Protein AF-A0AAV8V3A1-F1 (afdb_monomer)

Secondary structure (DSSP, 8-state):
---------------------EEEEEEEE-TTSS-EEEEEEEEETTEEEEEEEEEEEEE-SS-EEEEEEEEEETTTTEEEEEEEESSSPPP--EEEEEEEEEE-TTTEEEEEEEEEESSSPBPPGGGEEEETTEEEEPTT--B-EEEEEEEEEE--

Solvent-accessible surface area (backbone atoms only — not comparable to full-atom values): 8594 Å² total; per-residue (Å²): 136,86,84,83,83,80,84,81,80,79,78,77,77,78,77,72,81,68,73,42,65,68,40,75,45,80,49,74,49,67,44,74,61,80,62,51,75,49,81,35,70,44,74,42,77,90,49,63,75,20,30,28,35,41,36,38,29,43,42,51,91,63,74,44,57,30,35,38,35,33,36,34,24,60,90,77,34,34,35,39,24,38,40,32,40,62,67,100,52,65,41,78,45,33,32,64,44,51,36,42,36,36,45,41,82,92,41,18,33,45,78,46,73,51,39,19,22,20,87,60,50,78,50,63,70,84,52,38,44,72,56,58,21,26,41,33,58,22,93,91,50,65,44,39,57,24,33,42,36,41,33,24,41,54,64,133

InterPro domains:
  IPR018887 Myeloid-derived growth factor [PF10572] (47-135)

Radius of gyration: 20.09 Å; Cα contacts (8 Å, |Δi|>4): 399; chains: 1; bounding box: 67×58×37 Å

Structure (mmCIF, N/CA/C/O backbone):
data_AF-A0AAV8V3A1-F1
#
_entry.id   AF-A0AAV8V3A1-F1
#
loop_
_atom_site.group_PDB
_atom_site.id
_atom_site.type_symbol
_atom_site.label_atom_id
_atom_site.label_alt_id
_atom_site.label_comp_id
_atom_site.label_asym_id
_atom_site.label_entity_id
_atom_site.label_seq_id
_atom_site.pdbx_PDB_ins_code
_atom_site.Cartn_x
_atom_site.Cartn_y
_atom_site.Cartn_z
_atom_site.occupancy
_atom_site.B_iso_or_equiv
_atom_site.auth_seq_id
_atom_site.auth_comp_id
_atom_site.auth_asym_id
_atom_site.auth_atom_id
_atom_site.pdbx_PDB_model_num
ATOM 1 N N . MET A 1 1 ? -49.605 45.924 21.178 1.00 40.69 1 MET A N 1
ATOM 2 C CA . MET A 1 1 ? -49.284 44.742 20.347 1.00 40.69 1 MET A CA 1
ATOM 3 C C . MET A 1 1 ? -47.840 44.359 20.622 1.00 40.69 1 MET A C 1
ATOM 5 O O . MET A 1 1 ? -46.956 45.153 20.340 1.00 40.69 1 MET A O 1
ATOM 9 N N . ILE A 1 2 ? -47.612 43.217 21.274 1.00 39.69 2 ILE A N 1
ATOM 10 C CA . ILE A 1 2 ? -46.278 42.744 21.673 1.00 39.69 2 ILE A CA 1
ATOM 11 C C . ILE A 1 2 ? -45.750 41.872 20.532 1.00 39.69 2 ILE A C 1
ATOM 13 O O . ILE A 1 2 ? -46.286 40.795 20.281 1.00 39.69 2 ILE A O 1
ATOM 17 N N . SER A 1 3 ? -44.745 42.370 19.812 1.00 39.56 3 SER A N 1
ATOM 18 C CA . SER A 1 3 ? -44.081 41.636 18.734 1.00 39.56 3 SER A CA 1
ATOM 19 C C . SER A 1 3 ? -43.124 40.610 19.343 1.00 39.56 3 SER A C 1
ATOM 21 O O . SER A 1 3 ? -42.171 40.975 20.031 1.00 39.56 3 SER A O 1
ATOM 23 N N . ARG A 1 4 ? -43.411 39.319 19.151 1.00 45.12 4 ARG A N 1
ATOM 24 C CA . ARG A 1 4 ? -42.547 38.211 19.573 1.00 45.12 4 ARG A CA 1
ATOM 25 C C . ARG A 1 4 ? -41.479 37.990 18.504 1.00 45.12 4 ARG A C 1
ATOM 27 O O . ARG A 1 4 ? -41.782 37.480 17.431 1.00 45.12 4 ARG A O 1
ATOM 34 N N . VAL A 1 5 ? -40.238 38.356 18.807 1.00 45.56 5 VAL A N 1
ATOM 35 C CA . VAL A 1 5 ? -39.070 37.978 18.003 1.00 45.56 5 VAL A CA 1
ATOM 36 C C . VAL A 1 5 ? -38.691 36.548 18.387 1.00 45.56 5 VAL A C 1
ATOM 38 O O . VAL A 1 5 ? -38.264 36.294 19.511 1.00 45.56 5 VAL A O 1
ATOM 41 N N . VAL A 1 6 ? -38.894 35.605 17.469 1.00 51.06 6 VAL A N 1
ATOM 42 C CA . VAL A 1 6 ? -38.432 34.220 17.613 1.00 51.06 6 VAL A CA 1
ATOM 43 C C . VAL A 1 6 ? -36.990 34.163 17.116 1.00 51.06 6 VAL A C 1
ATOM 45 O O . VAL A 1 6 ? -36.733 34.272 15.920 1.00 51.06 6 VAL A O 1
ATOM 48 N N . PHE A 1 7 ? -36.045 34.016 18.042 1.00 42.12 7 PHE A N 1
ATOM 49 C CA . PHE A 1 7 ? -34.652 33.702 17.732 1.00 42.12 7 PHE A CA 1
ATOM 50 C C . PHE A 1 7 ? -34.561 32.211 17.384 1.00 42.12 7 PHE A C 1
ATOM 52 O O . PHE A 1 7 ? -34.573 31.355 18.268 1.00 42.12 7 PHE A O 1
ATOM 59 N N . VAL A 1 8 ? -34.498 31.885 16.093 1.00 49.56 8 VAL A N 1
ATOM 60 C CA . VAL A 1 8 ? -34.136 30.538 15.636 1.00 49.56 8 VAL A CA 1
ATOM 61 C C . VAL A 1 8 ? -32.614 30.454 15.662 1.00 49.56 8 VAL A C 1
ATOM 63 O O . VAL A 1 8 ? -31.936 30.912 14.745 1.00 49.56 8 VAL A O 1
ATOM 66 N N . ILE A 1 9 ? -32.066 29.911 16.748 1.00 53.78 9 ILE A N 1
ATOM 67 C CA . ILE A 1 9 ? -30.648 29.553 16.826 1.00 53.78 9 ILE A CA 1
ATOM 68 C C . ILE A 1 9 ? -30.471 28.308 15.955 1.00 53.78 9 ILE A C 1
ATOM 70 O O . ILE A 1 9 ? -30.773 27.190 16.368 1.00 53.78 9 ILE A O 1
ATOM 74 N N . CYS A 1 10 ? -30.040 28.518 14.712 1.00 43.69 10 CYS A N 1
ATOM 75 C CA . CYS A 1 10 ? -29.611 27.454 13.818 1.00 43.69 10 CYS A CA 1
ATOM 76 C C . CYS A 1 10 ? -28.286 26.904 14.363 1.00 43.69 10 CYS A C 1
ATOM 78 O O . CYS A 1 10 ? -27.220 27.484 14.158 1.00 43.69 10 CYS A O 1
ATOM 80 N N . LEU A 1 11 ? -28.377 25.830 15.149 1.00 44.03 11 LEU A N 1
ATOM 81 C CA . LEU A 1 11 ? -27.228 25.081 15.637 1.00 44.03 11 LEU A CA 1
ATOM 82 C C . LEU A 1 11 ? -26.611 24.358 14.429 1.00 44.03 11 LEU A C 1
ATOM 84 O O . LEU A 1 11 ? -27.011 23.251 14.077 1.00 44.03 11 LEU A O 1
ATOM 88 N N . ILE A 1 12 ? -25.683 25.018 13.737 1.00 50.22 12 ILE A N 1
ATOM 89 C CA . ILE A 1 12 ? -24.852 24.371 12.723 1.00 50.22 12 ILE A CA 1
ATOM 90 C C . ILE A 1 12 ? -23.884 23.474 13.490 1.00 50.22 12 ILE A C 1
ATOM 92 O O . ILE A 1 12 ? -22.842 23.917 13.977 1.00 50.22 12 ILE A O 1
ATOM 96 N N . SER A 1 13 ? -24.270 22.211 13.648 1.00 48.56 13 SER A N 1
ATOM 97 C CA . SER A 1 13 ? -23.392 21.138 14.094 1.00 48.56 13 SER A CA 1
ATOM 98 C C . SER A 1 13 ? -22.267 21.006 13.071 1.00 48.56 13 SER A C 1
ATOM 100 O O . SER A 1 13 ? -22.405 20.330 12.054 1.00 48.56 13 SER A O 1
ATOM 102 N N . LEU A 1 14 ? -21.156 21.698 13.318 1.00 46.62 14 LEU A N 1
ATOM 103 C CA . LEU A 1 14 ? -19.873 21.424 12.687 1.00 46.62 14 LEU A CA 1
ATOM 104 C C . LEU A 1 14 ? -19.488 19.992 13.069 1.00 46.62 14 LEU A C 1
ATOM 106 O O . LEU A 1 14 ? -18.838 19.771 14.090 1.00 46.62 14 LEU A O 1
ATOM 110 N N . LEU A 1 15 ? -19.916 19.018 12.266 1.00 45.72 15 LEU A N 1
ATOM 111 C CA . LEU A 1 15 ? -19.334 17.684 12.237 1.00 45.72 15 LEU A CA 1
ATOM 112 C C . LEU A 1 15 ? -17.877 17.866 11.804 1.00 45.72 15 LEU A C 1
ATOM 114 O O . LEU A 1 15 ? -17.544 17.835 10.621 1.00 45.72 15 LEU A O 1
ATOM 118 N N . ARG A 1 16 ? -17.000 18.154 12.770 1.00 44.84 16 ARG A N 1
ATOM 119 C CA . ARG A 1 16 ? -15.567 17.975 12.588 1.00 44.84 16 ARG A CA 1
ATOM 120 C C . ARG A 1 16 ? -15.392 16.488 12.335 1.00 44.84 16 ARG A C 1
ATOM 122 O O . ARG A 1 16 ? -15.505 15.704 13.264 1.00 44.84 16 ARG A O 1
ATOM 129 N N . SER A 1 17 ? -15.165 16.122 11.079 1.00 44.28 17 SER A N 1
ATOM 130 C CA . SER A 1 17 ? -14.643 14.812 10.717 1.00 44.28 17 SER A CA 1
ATOM 131 C C . SER A 1 17 ? -13.313 14.639 11.449 1.00 44.28 17 SER A C 1
ATOM 133 O O . SER A 1 17 ? -12.278 15.134 11.000 1.00 44.28 17 SER A O 1
ATOM 135 N N . THR A 1 18 ? -13.350 14.008 12.616 1.00 53.66 18 THR A N 1
ATOM 136 C CA . THR A 1 18 ? -12.204 13.599 13.425 1.00 53.66 18 THR A CA 1
ATOM 137 C C . THR A 1 18 ? -11.525 12.428 12.722 1.00 53.66 18 THR A C 1
ATOM 139 O O . THR A 1 18 ? -11.548 11.295 13.185 1.00 53.66 18 THR A O 1
ATOM 142 N N . PHE A 1 19 ? -10.885 12.687 11.577 1.00 57.06 19 PHE A N 1
ATOM 143 C CA . PHE A 1 19 ? -9.793 11.805 11.175 1.00 57.06 19 PHE A CA 1
ATOM 144 C C . PHE A 1 19 ? -8.790 11.848 12.329 1.00 57.06 19 PHE A C 1
ATOM 146 O O . PHE A 1 19 ? -8.310 12.925 12.691 1.00 57.06 19 PHE A O 1
ATOM 153 N N . GLY A 1 20 ? -8.584 10.707 12.983 1.00 68.94 20 GLY A N 1
ATOM 154 C CA . GLY A 1 20 ? -7.714 10.619 14.144 1.00 68.94 20 GLY A CA 1
ATOM 155 C C . GLY A 1 20 ? -6.243 10.773 13.760 1.00 68.94 20 GLY A C 1
ATOM 156 O O . GLY A 1 20 ? -5.875 11.397 12.759 1.00 68.94 20 GLY A O 1
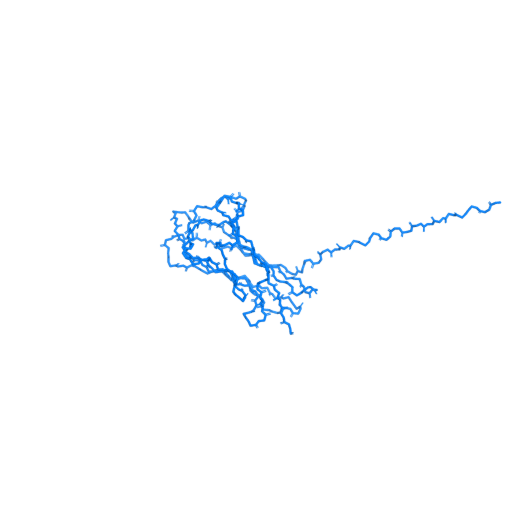ATOM 157 N N . LYS A 1 21 ? -5.359 10.250 14.610 1.00 89.56 21 LYS A N 1
ATOM 158 C CA . LYS A 1 21 ? -3.912 10.422 14.451 1.00 89.56 21 LYS A CA 1
ATOM 159 C C . LYS A 1 21 ? -3.467 9.913 13.076 1.00 89.56 21 LYS A C 1
ATOM 161 O O . LYS A 1 21 ? -3.959 8.908 12.567 1.00 89.56 21 LYS A O 1
ATOM 166 N N . THR A 1 22 ? -2.528 10.633 12.479 1.00 94.94 22 THR A N 1
ATOM 167 C CA . THR A 1 22 ? -1.960 10.319 11.168 1.00 94.94 22 THR A CA 1
ATOM 168 C C . THR A 1 22 ? -0.443 10.331 11.267 1.00 94.94 22 THR A C 1
ATOM 170 O O . THR A 1 22 ? 0.123 11.175 11.964 1.00 94.94 22 THR A O 1
ATOM 173 N N . ASN A 1 23 ? 0.210 9.416 10.557 1.00 96.94 23 ASN A N 1
ATOM 174 C CA . ASN A 1 23 ? 1.651 9.420 10.345 1.00 96.94 23 ASN A CA 1
ATOM 175 C C . ASN A 1 23 ? 1.955 9.329 8.844 1.00 96.94 23 ASN A C 1
ATOM 177 O O . ASN A 1 23 ? 1.191 8.745 8.073 1.00 96.94 23 ASN A O 1
ATOM 181 N N . THR A 1 24 ? 3.054 9.936 8.406 1.00 97.75 24 THR A N 1
ATOM 182 C CA . THR A 1 24 ? 3.504 9.897 7.013 1.00 97.75 24 THR A CA 1
ATOM 183 C C . THR A 1 24 ? 5.015 9.761 6.975 1.00 97.75 24 THR A C 1
ATOM 185 O O . THR A 1 24 ? 5.732 10.554 7.582 1.00 97.75 24 THR A O 1
ATOM 188 N N . VAL A 1 25 ? 5.498 8.764 6.242 1.00 97.88 25 VAL A N 1
ATOM 189 C CA . VAL A 1 25 ? 6.921 8.453 6.100 1.00 97.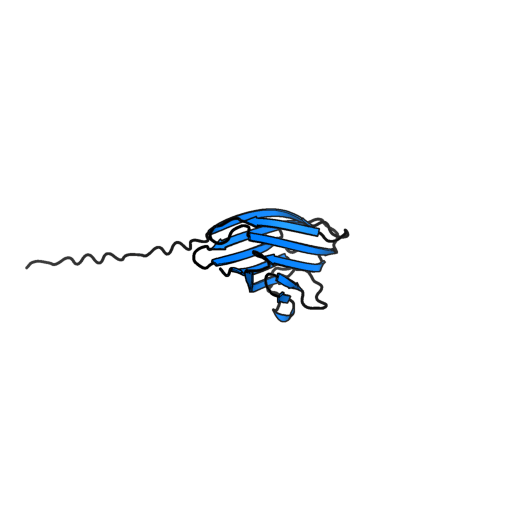88 25 VAL A CA 1
ATOM 190 C C . VAL A 1 25 ? 7.284 8.483 4.624 1.00 97.88 25 VAL A C 1
ATOM 192 O O . VAL A 1 25 ? 6.591 7.906 3.788 1.00 97.88 25 VAL A O 1
ATOM 195 N N . ARG A 1 26 ? 8.387 9.161 4.306 1.00 97.56 26 ARG A N 1
ATOM 196 C CA . ARG A 1 26 ? 8.992 9.133 2.975 1.00 97.56 26 ARG A CA 1
ATOM 197 C C . ARG A 1 26 ? 9.941 7.944 2.869 1.00 97.56 26 ARG A C 1
ATOM 199 O O . ARG A 1 26 ? 10.739 7.723 3.777 1.00 97.56 26 ARG A O 1
ATOM 206 N N . PHE A 1 27 ? 9.918 7.257 1.736 1.00 96.69 27 PHE A N 1
ATOM 207 C CA . PHE A 1 27 ? 10.888 6.225 1.383 1.00 96.69 27 PHE A CA 1
ATOM 208 C C . PHE A 1 27 ? 11.263 6.317 -0.103 1.00 96.69 27 PHE A C 1
ATOM 210 O O . PHE A 1 27 ? 10.743 7.156 -0.845 1.00 96.69 27 PHE A O 1
ATOM 217 N N . VAL A 1 28 ? 12.228 5.506 -0.529 1.00 95.56 28 VAL A N 1
ATOM 218 C CA . VAL A 1 28 ? 12.680 5.441 -1.922 1.00 95.56 28 VAL A CA 1
ATOM 219 C C . VAL A 1 28 ? 12.570 4.014 -2.430 1.00 95.56 28 VAL A C 1
ATOM 221 O O . VAL A 1 28 ? 12.856 3.073 -1.694 1.00 95.56 28 VAL A O 1
ATOM 224 N N . ILE A 1 29 ? 12.169 3.870 -3.687 1.00 95.56 29 ILE A N 1
ATOM 225 C CA . ILE A 1 29 ? 12.141 2.589 -4.387 1.00 95.56 29 ILE A CA 1
ATOM 226 C C . ILE A 1 29 ? 13.263 2.600 -5.418 1.00 95.56 29 ILE A C 1
ATOM 228 O O . ILE A 1 29 ? 13.297 3.470 -6.289 1.00 95.56 29 ILE A O 1
ATOM 232 N N . VAL A 1 30 ? 14.184 1.645 -5.305 1.00 94.56 30 VAL A N 1
ATOM 233 C CA . VAL A 1 30 ? 15.297 1.451 -6.241 1.00 94.56 30 VAL A CA 1
ATOM 234 C C . VAL A 1 30 ? 14.993 0.207 -7.084 1.00 94.56 30 VAL A C 1
ATOM 236 O O . VAL A 1 30 ? 14.921 -0.881 -6.514 1.00 94.56 30 VAL A O 1
ATOM 239 N N . PRO A 1 31 ? 14.782 0.332 -8.408 1.00 93.56 31 PRO A N 1
ATOM 240 C CA . PRO A 1 31 ? 14.477 -0.820 -9.252 1.00 93.56 31 PRO A CA 1
ATOM 241 C C . PRO A 1 31 ? 15.685 -1.729 -9.489 1.00 93.56 31 PRO A C 1
ATOM 243 O O . PRO A 1 31 ? 16.829 -1.274 -9.479 1.00 93.56 31 PRO A O 1
ATOM 246 N N . GLY A 1 32 ? 15.419 -3.008 -9.774 1.00 83.69 32 GLY A N 1
ATOM 247 C CA . GLY A 1 32 ? 16.449 -3.977 -10.173 1.00 83.69 32 GLY A CA 1
ATOM 248 C C . GLY A 1 32 ? 17.275 -4.582 -9.028 1.00 83.69 32 GLY A C 1
ATOM 249 O O . GLY A 1 32 ? 18.296 -5.211 -9.302 1.00 83.69 32 GLY A O 1
ATOM 250 N N . GLY A 1 33 ? 16.856 -4.393 -7.772 1.00 72.69 33 GLY A N 1
ATOM 251 C CA . GLY A 1 33 ? 17.396 -5.083 -6.593 1.00 72.69 33 GLY A CA 1
ATOM 252 C C . GLY A 1 33 ? 16.533 -6.268 -6.141 1.00 72.69 33 GLY A C 1
ATOM 253 O O . GLY A 1 33 ? 15.547 -6.612 -6.785 1.00 72.69 33 GLY A O 1
ATOM 254 N N . GLU A 1 34 ? 16.895 -6.880 -5.011 1.00 78.31 34 GLU A N 1
ATOM 255 C CA . GLU A 1 34 ? 15.971 -7.724 -4.240 1.00 78.31 34 GLU A CA 1
ATOM 256 C C . GLU A 1 34 ? 14.816 -6.833 -3.740 1.00 78.31 34 GLU A C 1
ATOM 258 O O . GLU A 1 34 ? 15.052 -5.670 -3.405 1.00 78.31 34 GLU A O 1
ATOM 263 N N . GLY A 1 35 ? 13.574 -7.332 -3.751 1.00 88.00 35 GLY A N 1
ATOM 264 C CA . GLY A 1 35 ? 12.391 -6.558 -3.355 1.00 88.00 35 GLY A CA 1
ATOM 265 C C . GLY A 1 35 ? 12.557 -5.803 -2.025 1.00 88.00 35 GLY A C 1
ATOM 266 O O . GLY A 1 35 ? 13.338 -6.193 -1.158 1.00 88.00 35 GLY A O 1
ATOM 267 N N . GLY A 1 36 ? 11.833 -4.698 -1.863 1.00 95.69 36 GLY A N 1
ATOM 268 C CA . GLY A 1 36 ? 11.946 -3.806 -0.711 1.00 95.69 36 GLY A CA 1
ATOM 269 C C . GLY A 1 36 ? 10.748 -3.858 0.232 1.00 95.69 36 GLY A C 1
ATOM 270 O O . GLY A 1 36 ? 9.690 -4.397 -0.091 1.00 95.69 36 GLY A O 1
ATOM 271 N N . GLU A 1 37 ? 10.925 -3.250 1.406 1.00 97.31 37 GLU A N 1
ATOM 272 C CA . GLU A 1 37 ? 9.890 -3.090 2.425 1.00 97.31 37 GLU A CA 1
ATOM 273 C C . GLU A 1 37 ? 9.931 -1.674 3.022 1.00 97.31 37 GLU A C 1
ATOM 275 O O . GLU A 1 37 ? 11.003 -1.123 3.282 1.00 97.31 37 GLU A O 1
ATOM 280 N N . ALA A 1 38 ? 8.756 -1.091 3.264 1.00 97.69 38 ALA A N 1
ATOM 281 C CA . ALA A 1 38 ? 8.567 0.124 4.046 1.00 97.69 38 ALA A CA 1
ATOM 282 C C . ALA A 1 38 ? 7.535 -0.123 5.154 1.00 97.69 38 ALA A C 1
ATOM 284 O O . ALA A 1 38 ? 6.472 -0.682 4.900 1.00 97.69 38 ALA A O 1
ATOM 285 N N . ILE A 1 39 ? 7.831 0.325 6.377 1.00 98.00 39 ILE A N 1
ATOM 286 C CA . ILE A 1 39 ? 6.951 0.178 7.545 1.00 98.00 39 ILE A CA 1
ATOM 287 C C . ILE A 1 39 ? 6.613 1.566 8.085 1.00 98.00 39 ILE A C 1
ATOM 289 O O . ILE A 1 39 ? 7.503 2.345 8.430 1.00 98.00 39 ILE A O 1
ATOM 293 N N . ILE A 1 40 ? 5.320 1.865 8.184 1.00 97.88 40 ILE A N 1
ATOM 294 C CA . ILE A 1 40 ? 4.798 3.129 8.694 1.00 97.88 40 ILE A CA 1
ATOM 295 C C . ILE A 1 40 ? 3.977 2.839 9.960 1.00 97.88 40 ILE A C 1
ATOM 297 O O . ILE A 1 40 ? 2.849 2.352 9.852 1.00 97.88 40 ILE A O 1
ATOM 301 N N . PRO A 1 41 ? 4.521 3.106 11.161 1.00 96.56 41 PRO A N 1
ATOM 302 C CA . PRO A 1 41 ? 3.837 2.811 12.415 1.00 96.56 41 PRO A CA 1
ATOM 303 C C . PRO A 1 41 ? 2.838 3.908 12.795 1.00 96.56 41 PRO A C 1
ATOM 305 O O . PRO A 1 41 ? 3.047 5.093 12.512 1.00 96.56 41 PRO A O 1
ATOM 308 N N . LEU A 1 42 ? 1.784 3.521 13.507 1.00 94.38 42 LEU A N 1
ATOM 309 C CA . LEU A 1 42 ? 0.809 4.413 14.114 1.00 94.38 42 LEU A CA 1
ATOM 310 C C . LEU A 1 42 ? 0.229 3.793 15.384 1.00 94.38 42 LEU A C 1
ATOM 312 O O . LEU A 1 42 ? -0.475 2.795 15.341 1.00 94.38 42 LEU A O 1
ATOM 316 N N . ASP A 1 43 ? 0.449 4.461 16.507 1.00 91.50 43 ASP A N 1
ATOM 317 C CA . ASP A 1 43 ? -0.186 4.107 17.775 1.00 91.50 43 ASP A CA 1
ATOM 318 C C . ASP A 1 43 ? -1.337 5.076 18.081 1.00 91.50 43 ASP A C 1
ATOM 320 O O . ASP A 1 43 ? -1.091 6.280 18.247 1.00 91.50 43 ASP A O 1
ATOM 324 N N . THR A 1 44 ? -2.581 4.580 18.100 1.00 87.75 44 THR A N 1
ATOM 325 C CA . THR A 1 44 ? -3.797 5.384 18.331 1.00 87.75 44 THR A CA 1
ATOM 326 C C . THR A 1 44 ? -4.838 4.603 19.137 1.00 87.75 44 THR A C 1
ATOM 328 O O . THR A 1 44 ? -5.690 3.957 18.535 1.00 87.75 44 THR A O 1
ATOM 331 N N . PRO A 1 45 ? -4.863 4.685 20.479 1.00 86.12 45 PRO A N 1
ATOM 332 C CA . PRO A 1 45 ? -5.894 4.022 21.282 1.00 86.12 45 PRO A CA 1
ATOM 333 C C . PRO A 1 45 ? -7.324 4.355 20.798 1.00 86.12 45 PRO A C 1
ATOM 335 O O . PRO A 1 45 ? -7.596 5.525 20.515 1.00 86.12 45 PRO A O 1
ATOM 338 N N . PRO A 1 46 ? -8.245 3.372 20.691 1.00 86.38 46 PRO A N 1
ATOM 339 C CA . PRO A 1 46 ? -8.147 1.973 21.134 1.00 86.38 46 PRO A CA 1
ATOM 340 C C . PRO A 1 46 ? -7.486 1.011 20.125 1.00 86.38 46 PRO A C 1
ATOM 342 O O . PRO A 1 46 ? -7.573 -0.199 20.298 1.00 86.38 46 PRO A O 1
ATOM 345 N N . ILE A 1 47 ? -6.838 1.537 19.087 1.00 86.69 47 ILE A N 1
ATOM 346 C CA . ILE A 1 47 ? -6.122 0.815 18.033 1.00 86.69 47 ILE A CA 1
ATOM 347 C C . ILE A 1 47 ? -4.593 0.950 18.259 1.00 86.69 47 ILE A C 1
ATOM 349 O O . ILE A 1 47 ? -3.927 1.764 17.602 1.00 86.69 47 ILE A O 1
ATOM 353 N N . PRO A 1 48 ? -4.010 0.235 19.237 1.00 88.25 48 PRO A N 1
ATOM 354 C CA . PRO A 1 48 ? -2.578 0.312 19.501 1.00 88.25 48 PRO A CA 1
ATOM 355 C C . PRO A 1 48 ? -1.766 -0.334 18.373 1.00 88.25 48 PRO A C 1
ATOM 357 O O . PRO A 1 48 ? -2.275 -1.173 17.629 1.00 88.25 48 PRO A O 1
ATOM 360 N N . ASP A 1 49 ? -0.494 0.055 18.271 1.00 89.44 49 ASP A N 1
ATOM 361 C CA . ASP A 1 49 ? 0.536 -0.650 17.487 1.00 89.44 49 ASP A CA 1
ATOM 362 C C . ASP A 1 49 ? 0.164 -0.973 16.024 1.00 89.44 49 ASP A C 1
ATOM 364 O O . ASP A 1 49 ? 0.631 -1.951 15.438 1.00 89.44 49 ASP A O 1
ATOM 368 N N . SER A 1 50 ? -0.673 -0.144 15.399 1.00 92.62 50 SER A N 1
ATOM 369 C CA . SER A 1 50 ? -1.056 -0.329 14.002 1.00 92.62 50 SER A CA 1
ATOM 370 C C . SER A 1 50 ? 0.085 0.007 13.060 1.00 92.62 50 SER A C 1
ATOM 372 O O . SER A 1 50 ? 0.879 0.919 13.296 1.00 92.62 50 SER A O 1
ATOM 374 N N . THR A 1 51 ? 0.152 -0.707 11.941 1.00 96.00 51 THR A N 1
ATOM 375 C CA . THR A 1 51 ? 1.183 -0.482 10.927 1.00 96.00 51 THR A CA 1
ATOM 376 C C . THR A 1 51 ? 0.585 -0.439 9.531 1.00 96.00 51 THR A C 1
ATOM 378 O O . THR A 1 51 ? -0.467 -1.009 9.266 1.00 96.00 51 THR A O 1
ATOM 381 N N . CYS A 1 52 ? 1.246 0.284 8.640 1.00 97.69 52 CYS A N 1
ATOM 382 C CA . CYS A 1 52 ? 1.038 0.244 7.200 1.00 97.69 52 CYS A CA 1
ATOM 383 C C . CYS A 1 52 ? 2.363 -0.258 6.630 1.00 97.69 52 CYS A C 1
ATOM 385 O O . CYS A 1 52 ? 3.377 0.433 6.721 1.00 97.69 52 CYS A O 1
ATOM 387 N N . VAL A 1 53 ? 2.380 -1.505 6.168 1.00 98.12 53 VAL A N 1
ATOM 388 C CA . VAL A 1 53 ? 3.567 -2.185 5.646 1.00 98.12 53 VAL A CA 1
ATOM 389 C C . VAL A 1 53 ? 3.406 -2.328 4.146 1.00 98.12 53 VAL A C 1
ATOM 391 O O . VAL A 1 53 ? 2.409 -2.872 3.679 1.00 98.12 53 VAL A O 1
ATOM 394 N N . PHE A 1 54 ? 4.397 -1.859 3.400 1.00 98.50 54 PHE A N 1
ATOM 395 C CA . PHE A 1 54 ? 4.446 -1.981 1.955 1.00 98.50 54 PHE A CA 1
ATOM 396 C C . PHE A 1 54 ? 5.651 -2.807 1.542 1.00 98.50 54 PHE A C 1
ATOM 398 O O . PHE A 1 54 ? 6.784 -2.359 1.710 1.00 98.50 54 PHE A O 1
ATOM 405 N N . LYS A 1 55 ? 5.409 -3.991 0.986 1.00 98.06 55 LYS A N 1
ATOM 406 C CA . LYS A 1 55 ? 6.437 -4.811 0.340 1.00 98.06 55 LYS A CA 1
ATOM 407 C C . LYS A 1 55 ? 6.275 -4.716 -1.162 1.00 98.06 55 LYS A C 1
ATOM 409 O O . LYS A 1 55 ? 5.150 -4.688 -1.657 1.00 98.06 55 LYS A O 1
ATOM 414 N N . PHE A 1 56 ? 7.380 -4.684 -1.888 1.00 97.19 56 PHE A N 1
ATOM 415 C CA . PHE A 1 56 ? 7.354 -4.511 -3.334 1.00 97.19 56 PHE A CA 1
ATOM 416 C C . PHE A 1 56 ? 8.528 -5.204 -4.008 1.00 97.19 56 PHE A C 1
ATOM 418 O O . PHE A 1 56 ? 9.615 -5.311 -3.451 1.00 97.19 56 PHE A O 1
ATOM 425 N N . ASP A 1 57 ? 8.314 -5.606 -5.251 1.00 96.19 57 ASP A N 1
ATOM 426 C CA . ASP A 1 57 ? 9.364 -6.017 -6.176 1.00 96.19 57 ASP A CA 1
ATOM 427 C C . ASP A 1 57 ? 9.103 -5.334 -7.518 1.00 96.19 57 ASP A C 1
ATOM 429 O O . ASP A 1 57 ? 7.988 -5.422 -8.048 1.00 96.19 57 ASP A O 1
ATOM 433 N N . VAL A 1 58 ? 10.096 -4.611 -8.042 1.00 96.19 58 VAL A N 1
ATOM 434 C CA . VAL A 1 58 ? 9.907 -3.718 -9.191 1.00 96.19 58 VAL A CA 1
ATOM 435 C C . VAL A 1 58 ? 11.053 -3.773 -10.199 1.00 96.19 58 VAL A C 1
ATOM 437 O O . VAL A 1 58 ? 12.237 -3.842 -9.856 1.00 96.19 58 VAL A O 1
ATOM 440 N N . TYR A 1 59 ? 10.684 -3.612 -11.465 1.00 93.81 59 TYR A N 1
ATOM 441 C CA . TYR A 1 59 ? 11.582 -3.303 -12.570 1.00 93.81 59 TYR A CA 1
ATOM 442 C C . TYR A 1 59 ? 11.475 -1.826 -12.953 1.00 93.81 59 TYR A C 1
ATOM 444 O O . TYR A 1 59 ? 10.446 -1.183 -12.758 1.00 93.81 59 TYR A O 1
ATOM 452 N N . GLY A 1 60 ? 12.541 -1.285 -13.533 1.00 92.75 60 GLY A N 1
ATOM 453 C CA . GLY A 1 60 ? 12.607 0.106 -13.965 1.00 92.75 60 GLY A CA 1
ATOM 454 C C . GLY A 1 60 ? 14.050 0.560 -14.144 1.00 92.75 60 GLY A C 1
ATOM 455 O O . GLY A 1 60 ? 14.983 -0.212 -13.926 1.00 92.75 60 GLY A O 1
ATOM 456 N N . ALA A 1 61 ? 14.229 1.817 -14.542 1.00 89.69 61 ALA A N 1
ATOM 457 C CA . ALA A 1 61 ? 15.554 2.405 -14.757 1.00 89.69 61 ALA A CA 1
ATOM 458 C C . ALA A 1 61 ? 15.919 3.481 -13.722 1.00 89.69 61 ALA A C 1
ATOM 460 O O . ALA A 1 61 ? 17.093 3.804 -13.558 1.00 89.69 61 ALA A O 1
ATOM 461 N N . THR A 1 62 ? 14.928 4.054 -13.038 1.00 93.31 62 THR A N 1
ATOM 462 C CA . THR A 1 62 ? 15.110 5.224 -12.175 1.00 93.31 62 THR A CA 1
ATOM 463 C C . THR A 1 62 ? 14.602 4.963 -10.769 1.00 93.31 62 THR A C 1
ATOM 465 O O . THR A 1 62 ? 13.496 4.461 -10.593 1.00 93.31 62 THR A O 1
ATOM 468 N N . THR A 1 63 ? 15.385 5.367 -9.771 1.00 94.88 63 THR A N 1
ATOM 469 C CA . THR A 1 63 ? 14.935 5.438 -8.378 1.00 94.88 63 THR A CA 1
ATOM 470 C C . THR A 1 63 ? 13.819 6.466 -8.236 1.00 94.88 63 THR A C 1
ATOM 472 O O . THR A 1 63 ? 13.946 7.593 -8.720 1.00 94.88 63 THR A O 1
ATOM 475 N N . GLU A 1 64 ? 12.756 6.115 -7.518 1.00 95.38 64 GLU A N 1
ATOM 476 C CA . GLU A 1 64 ? 11.609 6.998 -7.295 1.00 95.38 64 GLU A CA 1
ATOM 477 C C . GLU A 1 64 ? 11.389 7.274 -5.804 1.00 95.38 64 GLU A C 1
ATOM 479 O O . GLU A 1 64 ? 11.636 6.424 -4.950 1.00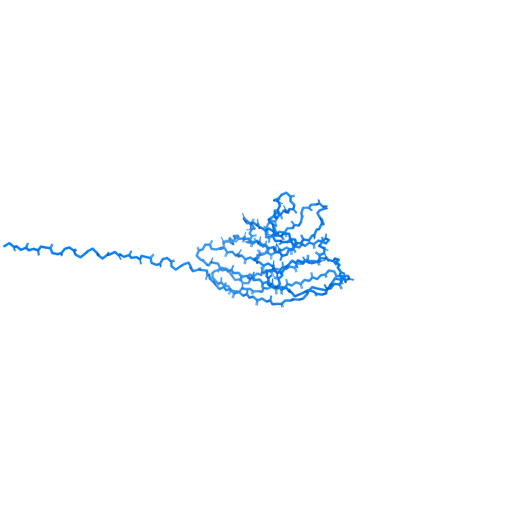 95.38 64 GLU A O 1
ATOM 484 N N . SER A 1 65 ? 10.925 8.485 -5.478 1.00 96.44 65 SER A N 1
ATOM 485 C CA . SER A 1 65 ? 10.521 8.855 -4.114 1.00 96.44 65 SER A CA 1
ATOM 486 C C . SER A 1 65 ? 9.041 8.576 -3.891 1.00 96.44 65 SER A C 1
ATOM 488 O O . SER A 1 65 ? 8.201 8.981 -4.695 1.00 96.44 65 SER A O 1
ATOM 490 N N . TRP A 1 66 ? 8.743 7.951 -2.760 1.00 97.56 66 TRP A N 1
ATOM 491 C CA . TRP A 1 66 ? 7.418 7.480 -2.385 1.00 97.56 66 TRP A CA 1
ATOM 492 C C . TRP A 1 66 ? 7.082 7.882 -0.953 1.00 97.56 66 TRP A C 1
ATOM 494 O O . TRP A 1 66 ? 7.960 8.239 -0.157 1.00 97.56 66 TRP A O 1
ATOM 504 N N . PHE A 1 67 ? 5.799 7.824 -0.628 1.00 98.12 67 PHE A N 1
ATOM 505 C CA . PHE A 1 67 ? 5.283 8.079 0.704 1.00 98.12 67 PHE A CA 1
ATOM 506 C C . PHE A 1 67 ? 4.348 6.959 1.131 1.00 98.12 67 PHE A C 1
ATOM 508 O O . PHE A 1 67 ? 3.558 6.454 0.338 1.00 98.12 67 PHE A O 1
ATOM 515 N N . GLY A 1 68 ? 4.426 6.607 2.409 1.00 98.12 68 GLY A N 1
ATOM 516 C CA . GLY A 1 68 ? 3.422 5.808 3.087 1.00 98.12 68 GLY A CA 1
ATOM 517 C C . GLY A 1 68 ? 2.735 6.668 4.132 1.00 98.12 68 GLY A C 1
ATOM 518 O O . GLY A 1 68 ? 3.396 7.305 4.956 1.00 98.12 68 GLY A O 1
ATOM 519 N N . LYS A 1 69 ? 1.410 6.712 4.086 1.00 97.62 69 LYS A N 1
ATOM 520 C CA . LYS A 1 69 ? 0.557 7.411 5.039 1.00 97.62 69 LYS A CA 1
ATOM 521 C C . LYS A 1 69 ? -0.345 6.395 5.715 1.00 97.62 69 LYS A C 1
ATOM 523 O O . LYS A 1 69 ? -0.964 5.581 5.042 1.00 97.62 69 LYS A O 1
ATOM 528 N N . ILE A 1 70 ? -0.446 6.491 7.031 1.00 97.38 70 ILE A N 1
ATOM 529 C CA . ILE A 1 70 ? -1.413 5.740 7.824 1.00 97.38 70 ILE A CA 1
ATOM 530 C C . ILE A 1 70 ? -2.232 6.715 8.664 1.00 97.38 70 ILE A C 1
ATOM 532 O O . ILE A 1 70 ? -1.678 7.625 9.290 1.00 97.38 70 ILE A O 1
ATOM 536 N N . SER A 1 71 ? -3.544 6.531 8.671 1.00 95.81 71 SER A N 1
ATOM 537 C CA . SER A 1 71 ? -4.503 7.316 9.444 1.00 95.81 71 SER A CA 1
ATOM 538 C C . SER A 1 71 ? -5.440 6.365 10.176 1.00 95.81 71 SER A C 1
ATOM 540 O O . SER A 1 71 ? -5.906 5.404 9.579 1.00 95.81 71 SER A O 1
ATOM 542 N N . ALA A 1 72 ? -5.735 6.628 11.447 1.00 93.62 72 ALA A N 1
ATOM 543 C CA . ALA A 1 72 ? -6.699 5.839 12.211 1.00 93.62 72 ALA A CA 1
ATOM 544 C C . ALA A 1 72 ? -7.833 6.725 12.722 1.00 93.62 72 ALA A C 1
ATOM 546 O O . ALA A 1 72 ? -7.585 7.820 13.225 1.00 93.62 72 ALA A O 1
ATOM 547 N N . ASN A 1 73 ? -9.070 6.250 12.624 1.00 92.56 73 ASN A N 1
ATOM 548 C CA . ASN A 1 73 ? -10.241 6.855 13.240 1.00 92.56 73 ASN A CA 1
ATOM 549 C C . ASN A 1 73 ? -10.648 6.021 14.470 1.00 92.56 73 ASN A C 1
ATOM 551 O O . ASN A 1 73 ? -11.167 4.915 14.308 1.00 92.56 73 ASN A O 1
ATOM 555 N N . PRO A 1 74 ? -10.438 6.525 15.701 1.00 89.88 74 PRO A N 1
ATOM 556 C CA . PRO A 1 74 ? -10.756 5.778 16.917 1.00 89.88 74 PRO A CA 1
ATOM 557 C C . PRO A 1 74 ? -12.265 5.622 17.159 1.00 89.88 74 PRO A C 1
ATOM 559 O O . PRO A 1 74 ? -12.664 4.709 17.876 1.00 89.88 74 PRO A O 1
ATOM 562 N N . GLU A 1 75 ? -13.105 6.483 16.576 1.00 91.06 75 GLU A N 1
ATOM 563 C CA . GLU A 1 75 ? -14.565 6.415 16.728 1.00 91.06 75 GLU A CA 1
ATOM 564 C C . GLU A 1 75 ? -15.153 5.288 15.882 1.00 91.06 75 GLU A C 1
ATOM 566 O O . GLU A 1 75 ? -16.020 4.545 16.341 1.00 91.06 75 GLU A O 1
ATOM 571 N N . THR A 1 76 ? -14.663 5.141 14.649 1.00 91.94 76 THR A N 1
ATOM 572 C CA . THR A 1 76 ? -15.118 4.088 13.737 1.00 91.94 76 THR A CA 1
ATOM 573 C C . THR A 1 76 ? -14.252 2.837 13.797 1.00 91.94 76 THR A C 1
ATOM 575 O O . THR A 1 76 ? -14.627 1.836 13.200 1.00 91.94 76 THR A O 1
ATOM 578 N N . GLN A 1 77 ? -13.129 2.851 14.515 1.00 92.94 77 GLN A N 1
ATOM 579 C CA . GLN A 1 77 ? -12.136 1.773 14.522 1.00 92.94 77 GLN A CA 1
ATOM 580 C C . GLN A 1 77 ? -11.596 1.452 13.115 1.00 92.94 77 GLN A C 1
ATOM 582 O O . GLN A 1 77 ? -11.354 0.299 12.769 1.00 92.94 77 GLN A O 1
ATOM 587 N N . GLU A 1 78 ? -11.460 2.471 12.269 1.00 94.44 78 GLU A N 1
ATOM 588 C CA . GLU A 1 78 ? -10.976 2.319 10.893 1.00 94.44 78 GLU A CA 1
ATOM 589 C C . GLU A 1 78 ? -9.534 2.785 10.768 1.00 94.44 78 GLU A C 1
ATOM 591 O O . GLU A 1 78 ? -9.129 3.768 11.389 1.00 94.44 78 GLU A O 1
ATOM 596 N N . ILE A 1 79 ? -8.765 2.083 9.943 1.00 95.12 79 ILE A N 1
ATOM 597 C CA . ILE A 1 79 ? -7.365 2.371 9.658 1.00 95.12 79 ILE A CA 1
ATOM 598 C C . ILE A 1 79 ? -7.213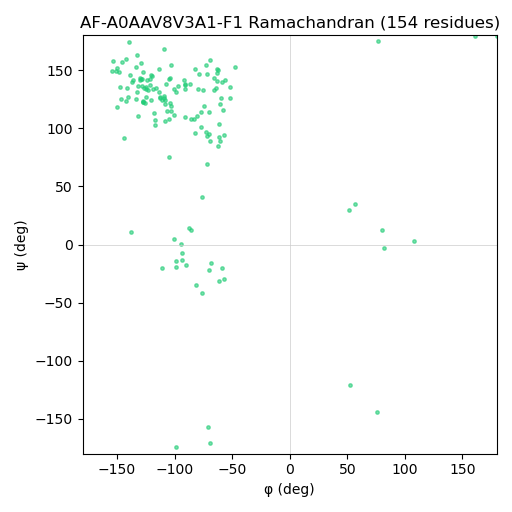 2.444 8.147 1.00 95.12 79 ILE A C 1
ATOM 600 O O . ILE A 1 79 ? -7.516 1.490 7.439 1.00 95.12 79 ILE A O 1
ATOM 604 N N . GLU A 1 80 ? -6.717 3.561 7.645 1.00 96.62 80 GLU A N 1
ATOM 605 C CA . GLU A 1 80 ? -6.423 3.750 6.233 1.00 96.62 80 GLU A CA 1
ATOM 606 C C . GLU A 1 80 ? -4.912 3.791 6.026 1.00 96.62 80 GLU A C 1
ATOM 608 O O . GLU A 1 80 ? -4.211 4.566 6.677 1.00 96.62 80 GLU A O 1
ATOM 613 N N . CYS A 1 81 ? -4.416 2.970 5.107 1.00 97.94 81 CYS A N 1
ATOM 614 C CA . CYS A 1 81 ? -3.039 2.957 4.629 1.00 97.94 81 CYS A CA 1
ATOM 615 C C . CYS A 1 81 ? -3.035 3.402 3.165 1.00 97.94 81 CYS A C 1
ATOM 617 O O . CYS A 1 81 ? -3.766 2.852 2.345 1.00 97.94 81 CYS A O 1
ATOM 619 N N . THR A 1 82 ? -2.237 4.416 2.837 1.00 98.12 82 THR A N 1
ATOM 620 C CA . THR A 1 82 ? -2.041 4.909 1.469 1.00 98.12 82 THR A CA 1
ATOM 621 C C . THR A 1 82 ? -0.556 4.921 1.144 1.00 98.12 82 THR A C 1
ATOM 623 O O . THR A 1 82 ? 0.223 5.603 1.813 1.00 98.12 82 THR A O 1
ATOM 626 N N . ILE A 1 83 ? -0.170 4.206 0.097 1.00 98.38 83 ILE A N 1
ATOM 627 C CA . ILE A 1 83 ? 1.170 4.208 -0.480 1.00 98.38 83 ILE A CA 1
ATOM 628 C C . ILE A 1 83 ? 1.097 4.929 -1.817 1.00 98.38 83 ILE A C 1
ATOM 630 O O . ILE A 1 83 ? 0.301 4.535 -2.659 1.00 98.38 83 ILE A O 1
ATOM 634 N N . TYR A 1 84 ? 1.895 5.972 -2.027 1.00 97.69 84 TYR A N 1
ATOM 635 C CA . TYR A 1 84 ? 1.784 6.790 -3.235 1.00 97.69 84 TYR A CA 1
ATOM 636 C C . TYR A 1 84 ? 3.116 7.385 -3.686 1.00 97.69 84 TYR A C 1
ATOM 638 O O . TYR A 1 84 ? 3.998 7.689 -2.869 1.00 97.69 84 TYR A O 1
ATOM 646 N N . ARG A 1 85 ? 3.262 7.561 -5.003 1.00 96.31 85 ARG A N 1
ATOM 647 C CA . ARG A 1 85 ? 4.392 8.277 -5.601 1.00 96.31 85 ARG A CA 1
ATOM 648 C C . ARG A 1 85 ? 4.340 9.753 -5.195 1.00 96.31 85 ARG A C 1
ATOM 650 O O . ARG A 1 85 ? 3.276 10.347 -5.064 1.00 96.31 85 ARG A O 1
ATOM 657 N N . ALA A 1 86 ? 5.504 10.357 -4.963 1.00 89.00 86 ALA A N 1
ATOM 658 C CA . ALA A 1 86 ? 5.595 11.769 -4.607 1.00 89.00 86 ALA A CA 1
ATOM 659 C C . ALA A 1 86 ? 5.019 12.691 -5.705 1.00 89.00 86 ALA A C 1
ATOM 661 O O . ALA A 1 86 ? 5.547 12.737 -6.816 1.00 89.00 86 ALA A O 1
ATOM 662 N N . GLY A 1 87 ? 4.005 13.489 -5.348 1.00 79.69 87 GLY A N 1
ATOM 663 C CA . GLY A 1 87 ? 3.295 14.386 -6.270 1.00 79.69 87 GLY A CA 1
ATOM 664 C C . GLY A 1 87 ? 2.307 13.648 -7.182 1.00 79.69 87 GLY A C 1
ATOM 665 O O . GLY A 1 87 ? 2.269 12.425 -7.191 1.00 79.69 87 GLY A O 1
ATOM 666 N N . ASP A 1 88 ? 1.537 14.380 -7.991 1.00 77.25 88 ASP A N 1
ATOM 667 C CA . ASP A 1 88 ? 0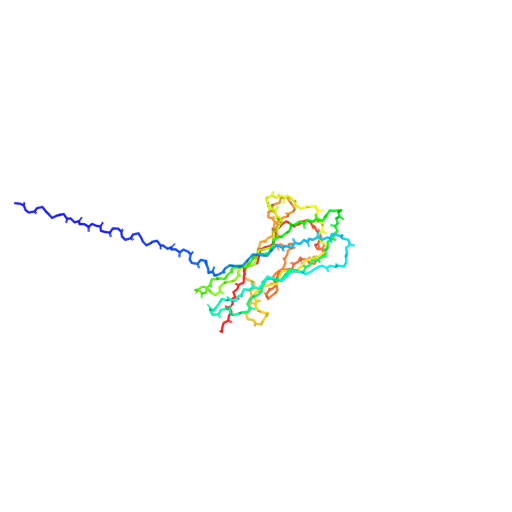.654 13.799 -9.026 1.00 77.25 88 ASP A CA 1
ATOM 668 C C . ASP A 1 88 ? 1.451 13.333 -10.263 1.00 77.25 88 ASP A C 1
ATOM 670 O O . ASP A 1 88 ? 1.079 13.573 -11.409 1.00 77.25 88 ASP A O 1
ATOM 674 N N . GLN A 1 89 ? 2.615 12.722 -10.037 1.00 86.38 89 GLN A N 1
ATOM 675 C CA . GLN A 1 89 ? 3.485 12.233 -11.098 1.00 86.38 89 GLN A CA 1
ATOM 676 C C . GLN A 1 89 ? 3.162 10.783 -11.426 1.00 86.38 89 GLN A C 1
ATOM 678 O O . GLN A 1 89 ? 2.917 9.967 -10.537 1.00 86.38 89 GLN A O 1
ATOM 683 N N . GLU A 1 90 ? 3.222 10.458 -12.711 1.00 91.62 90 GLU A N 1
ATOM 684 C CA . GLU A 1 90 ? 3.130 9.080 -13.178 1.00 91.62 90 GLU A CA 1
ATOM 685 C C . GLU A 1 90 ? 4.286 8.241 -12.636 1.00 91.62 90 GLU A C 1
ATOM 687 O O . GLU A 1 90 ? 5.356 8.807 -12.443 1.00 91.62 90 GLU A O 1
ATOM 692 N N . THR A 1 91 ? 4.135 6.928 -12.415 1.00 94.25 91 THR A N 1
ATOM 693 C CA . THR A 1 91 ? 5.270 6.019 -12.118 1.00 94.25 91 THR A CA 1
ATOM 694 C C . THR A 1 91 ? 5.767 5.268 -13.350 1.00 94.25 91 THR A C 1
ATOM 696 O O . THR A 1 91 ? 4.977 4.745 -14.135 1.00 94.25 91 THR A O 1
ATOM 699 N N . TYR A 1 92 ? 7.093 5.187 -13.496 1.00 92.12 92 TYR A N 1
ATOM 700 C CA . TYR A 1 92 ? 7.751 4.400 -14.542 1.00 92.12 92 TYR A CA 1
ATOM 701 C C . TYR A 1 92 ? 8.261 3.055 -14.009 1.00 92.12 92 TYR A C 1
ATOM 703 O O . TYR A 1 92 ? 8.931 2.310 -14.729 1.00 92.12 92 TYR A O 1
ATOM 711 N N . LEU A 1 93 ? 7.969 2.745 -12.743 1.00 95.44 93 LEU A N 1
ATOM 712 C CA . LEU A 1 93 ? 8.253 1.449 -12.149 1.00 95.44 93 LEU A CA 1
ATOM 713 C C . LEU A 1 93 ? 7.185 0.442 -12.569 1.00 95.44 93 LEU A C 1
ATOM 715 O O . LEU A 1 93 ? 5.986 0.702 -12.503 1.00 95.44 93 LEU A O 1
ATOM 719 N N . LEU A 1 94 ? 7.638 -0.740 -12.968 1.00 95.62 94 LEU A N 1
ATOM 720 C CA . LEU A 1 94 ? 6.788 -1.890 -13.232 1.00 95.62 94 LEU A CA 1
ATOM 721 C C . LEU A 1 94 ? 6.853 -2.823 -12.029 1.00 95.62 94 LEU A C 1
ATOM 723 O O . LEU A 1 94 ? 7.879 -3.456 -11.780 1.00 95.62 94 LEU A O 1
ATOM 727 N N . PHE A 1 95 ? 5.752 -2.925 -11.298 1.00 95.81 95 PHE A N 1
ATOM 728 C CA . PHE A 1 95 ? 5.609 -3.826 -10.168 1.00 95.81 95 PHE A CA 1
ATOM 729 C C . PHE A 1 95 ? 5.455 -5.263 -10.665 1.00 95.81 95 PHE A C 1
ATOM 731 O O . PHE A 1 95 ? 4.517 -5.604 -11.389 1.00 95.81 95 PHE A O 1
ATOM 738 N N . ASN A 1 96 ? 6.397 -6.109 -10.256 1.00 94.12 96 ASN A N 1
ATOM 739 C CA . ASN A 1 96 ? 6.316 -7.558 -10.395 1.00 94.12 96 ASN A CA 1
ATOM 740 C C . ASN A 1 96 ? 5.470 -8.165 -9.268 1.00 94.12 96 ASN A C 1
ATOM 742 O O . ASN A 1 96 ? 4.751 -9.136 -9.490 1.00 94.12 96 ASN A O 1
ATOM 746 N N . SER A 1 97 ? 5.542 -7.579 -8.069 1.00 95.31 97 SER A N 1
ATOM 747 C CA . SER A 1 97 ? 4.640 -7.871 -6.954 1.00 95.31 97 SER A CA 1
ATOM 748 C C . SER A 1 97 ? 4.525 -6.675 -6.008 1.00 95.31 97 SER A C 1
ATOM 750 O O . SER A 1 97 ? 5.408 -5.814 -5.967 1.00 95.31 97 SER A O 1
ATOM 752 N N . TYR A 1 98 ? 3.437 -6.633 -5.243 1.00 97.25 98 TYR A N 1
ATOM 753 C CA . TYR A 1 98 ? 3.284 -5.736 -4.104 1.00 97.25 98 TYR A CA 1
ATOM 754 C C . TYR A 1 98 ? 2.465 -6.407 -2.994 1.00 97.25 98 TYR A C 1
ATOM 756 O O . TYR A 1 98 ? 1.694 -7.329 -3.244 1.00 97.25 98 TYR A O 1
ATOM 764 N N . GLU A 1 99 ? 2.622 -5.946 -1.762 1.00 98.06 99 GLU A N 1
ATOM 765 C CA . GLU A 1 99 ? 1.753 -6.272 -0.631 1.00 98.06 99 GLU A CA 1
ATOM 766 C C . GLU A 1 99 ? 1.598 -5.008 0.209 1.00 98.06 99 GLU A C 1
ATOM 768 O O . GLU A 1 99 ? 2.592 -4.441 0.662 1.00 98.06 99 GLU A O 1
ATOM 773 N N . VAL A 1 100 ? 0.356 -4.575 0.422 1.00 98.31 100 VAL A N 1
ATOM 774 C CA . VAL A 1 100 ? 0.017 -3.531 1.392 1.00 98.31 100 VAL A CA 1
ATOM 775 C C . VAL A 1 100 ? -0.698 -4.203 2.554 1.00 98.31 100 VAL A C 1
ATOM 777 O O . VAL A 1 100 ? -1.848 -4.607 2.413 1.00 98.31 100 VAL A O 1
ATOM 780 N N . ALA A 1 101 ? -0.031 -4.336 3.696 1.00 97.50 101 ALA A N 1
ATOM 781 C CA . ALA A 1 101 ? -0.644 -4.813 4.930 1.00 97.50 101 ALA A CA 1
ATOM 782 C C . ALA A 1 101 ? -0.971 -3.626 5.844 1.00 97.50 101 ALA A C 1
ATOM 784 O O . ALA A 1 101 ? -0.135 -2.743 6.035 1.00 97.50 101 ALA A O 1
ATOM 785 N N . VAL A 1 102 ? -2.174 -3.593 6.413 1.00 96.12 102 VAL A N 1
ATOM 786 C CA . VAL A 1 102 ? -2.660 -2.479 7.240 1.00 96.12 102 VAL A CA 1
ATOM 787 C C . VAL A 1 102 ? -3.199 -2.970 8.584 1.00 96.12 102 VAL A C 1
ATOM 789 O O . VAL A 1 102 ? -3.822 -4.024 8.673 1.00 96.12 102 VAL A O 1
ATOM 792 N N . GLY A 1 103 ? -2.953 -2.201 9.641 1.00 91.44 103 GLY A N 1
ATOM 793 C CA . GLY A 1 103 ? -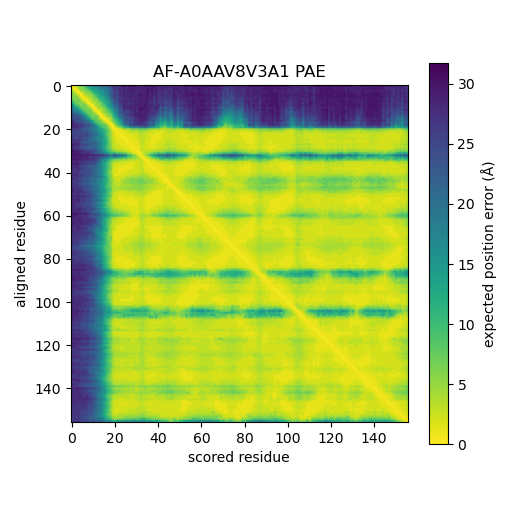3.369 -2.518 11.003 1.00 91.44 103 GLY A CA 1
ATOM 794 C C . GLY A 1 103 ? -2.504 -3.598 11.647 1.00 91.44 103 GLY A C 1
ATOM 795 O O . GLY A 1 103 ? -1.288 -3.650 11.443 1.00 91.44 103 GLY A O 1
ATOM 796 N N . THR A 1 104 ? -3.136 -4.437 12.457 1.00 84.81 104 THR A N 1
ATOM 797 C CA . THR A 1 104 ? -2.526 -5.568 13.165 1.00 84.81 104 THR A CA 1
ATOM 798 C C . THR A 1 104 ? -3.095 -6.873 12.608 1.00 84.81 104 THR A C 1
ATOM 800 O O . THR A 1 104 ? -4.307 -7.022 12.454 1.00 84.81 104 THR A O 1
ATOM 803 N N . ALA A 1 105 ? -2.214 -7.820 12.274 1.00 74.69 105 ALA A N 1
ATOM 804 C CA . ALA A 1 105 ? -2.552 -8.986 11.449 1.00 74.69 105 ALA A CA 1
ATOM 805 C C . ALA A 1 105 ? -3.703 -9.854 11.990 1.00 74.69 105 ALA A C 1
ATOM 807 O O . ALA A 1 105 ? -4.426 -10.458 11.200 1.00 74.69 105 ALA A O 1
ATOM 808 N N . ASP A 1 106 ? -3.882 -9.900 13.310 1.00 80.12 106 ASP A N 1
ATOM 809 C CA . ASP A 1 106 ? -4.846 -10.795 13.958 1.00 80.12 106 ASP A CA 1
ATOM 810 C C . ASP A 1 106 ? -6.217 -10.158 14.210 1.00 80.12 106 ASP A C 1
ATOM 812 O O . ASP A 1 106 ? -7.172 -10.866 14.522 1.00 80.12 106 ASP A O 1
ATOM 816 N N . VAL A 1 107 ? -6.328 -8.833 14.090 1.00 86.31 107 VAL A N 1
ATOM 817 C CA . VAL A 1 107 ? -7.541 -8.100 14.492 1.00 86.31 107 VAL A CA 1
ATOM 818 C C . VAL A 1 107 ? -7.945 -7.010 13.502 1.00 86.31 107 VAL A C 1
ATOM 820 O O . VAL A 1 107 ? -8.807 -6.195 13.804 1.00 86.31 107 VAL A O 1
ATOM 823 N N . SER A 1 108 ? -7.336 -6.973 12.316 1.00 90.69 108 SER A N 1
ATOM 824 C CA . SER A 1 108 ? -7.699 -6.041 11.246 1.00 90.69 108 SER A CA 1
ATOM 825 C C . SER A 1 108 ? -8.106 -6.776 9.969 1.00 90.69 108 SER A C 1
ATOM 827 O O . SER A 1 108 ? -7.490 -7.772 9.595 1.00 90.69 108 SER A O 1
ATOM 829 N N . GLU A 1 109 ? -9.107 -6.257 9.261 1.00 94.69 109 GLU A N 1
ATOM 830 C CA . GLU A 1 109 ? -9.534 -6.755 7.945 1.00 94.69 109 GLU A CA 1
ATOM 831 C C . GLU A 1 109 ? -9.708 -5.591 6.973 1.00 94.69 109 GLU A C 1
ATOM 833 O O . GLU A 1 109 ? -10.355 -4.601 7.312 1.00 94.69 109 GLU A O 1
ATOM 838 N N . VAL A 1 110 ? -9.145 -5.698 5.769 1.00 94.94 110 VAL A N 1
ATOM 839 C CA . VAL A 1 110 ? -9.346 -4.730 4.688 1.00 94.94 110 VAL A CA 1
ATOM 840 C C . VAL A 1 110 ? -10.779 -4.859 4.186 1.00 94.94 110 VAL A C 1
ATOM 842 O O . VAL A 1 110 ? -11.164 -5.871 3.609 1.00 94.94 110 VAL A O 1
ATOM 845 N N . ILE A 1 111 ? -11.557 -3.803 4.395 1.00 96.25 111 ILE A N 1
ATOM 846 C CA . ILE A 1 111 ? -12.970 -3.719 4.015 1.00 96.25 111 ILE A CA 1
ATOM 847 C C . ILE A 1 111 ? -13.177 -2.965 2.699 1.00 96.25 111 ILE A C 1
ATOM 849 O O . ILE A 1 111 ? -14.231 -3.090 2.077 1.00 96.25 111 ILE A O 1
ATOM 853 N N . ASN A 1 112 ? -12.193 -2.169 2.274 1.00 96.94 112 ASN A N 1
ATOM 854 C CA . ASN A 1 112 ? -12.212 -1.466 0.997 1.00 96.94 112 ASN A CA 1
ATOM 855 C C . ASN A 1 112 ? -10.781 -1.179 0.516 1.00 96.94 112 ASN A C 1
ATOM 857 O O . ASN A 1 112 ? -9.879 -0.967 1.328 1.00 96.94 112 ASN A O 1
ATOM 861 N N . ALA A 1 113 ? -10.577 -1.138 -0.799 1.00 97.25 113 ALA A N 1
ATOM 862 C CA . ALA A 1 113 ? -9.288 -0.824 -1.397 1.00 97.25 113 ALA A CA 1
ATOM 863 C C . ALA A 1 113 ? -9.433 -0.170 -2.773 1.00 97.25 113 ALA A C 1
ATOM 865 O O . ALA A 1 113 ? -10.352 -0.472 -3.540 1.00 97.25 113 ALA A O 1
ATOM 866 N N . HIS A 1 114 ? -8.471 0.688 -3.098 1.00 96.50 114 HIS A N 1
ATOM 867 C CA . HIS A 1 114 ? -8.344 1.340 -4.394 1.00 96.50 114 HIS A CA 1
ATOM 868 C C . HIS A 1 114 ? -6.882 1.309 -4.835 1.00 96.50 114 HIS A C 1
ATOM 870 O O . HIS A 1 114 ? -5.972 1.485 -4.028 1.00 96.50 114 HIS A O 1
ATOM 876 N N . VAL A 1 115 ? -6.653 1.096 -6.126 1.00 97.38 115 VAL A N 1
ATOM 877 C CA . VAL A 1 115 ? -5.324 1.177 -6.735 1.00 97.38 115 VAL A CA 1
ATOM 878 C C . VAL A 1 115 ? -5.434 2.107 -7.933 1.00 97.38 115 VAL A C 1
ATOM 880 O O . VAL A 1 115 ? -6.402 2.012 -8.692 1.00 97.38 115 VAL A O 1
ATOM 883 N N . LYS A 1 116 ? -4.467 3.010 -8.096 1.00 97.31 116 LYS A N 1
ATOM 884 C CA . LYS A 1 116 ? -4.316 3.809 -9.315 1.00 97.31 116 LYS A CA 1
ATOM 885 C C . LYS A 1 116 ? -3.113 3.310 -10.087 1.00 97.31 116 LYS A C 1
ATOM 887 O O . LYS A 1 116 ? -2.077 3.013 -9.485 1.00 97.31 116 LYS A O 1
ATOM 892 N N . ASP A 1 117 ? -3.260 3.215 -11.398 1.00 96.19 117 ASP A N 1
ATOM 893 C CA . ASP A 1 117 ? -2.200 2.762 -12.284 1.00 96.19 117 ASP A CA 1
ATOM 894 C C . ASP A 1 117 ? -1.063 3.793 -12.377 1.00 96.19 117 ASP A C 1
ATOM 896 O O . ASP A 1 117 ? -0.978 4.746 -11.594 1.00 96.19 117 ASP A O 1
ATOM 900 N N . GLY A 1 118 ? -0.135 3.569 -13.303 1.00 94.38 118 GLY A N 1
ATOM 901 C CA . GLY A 1 118 ? 0.986 4.471 -13.498 1.00 94.38 118 GLY A CA 1
ATOM 902 C C . GLY A 1 118 ? 0.585 5.884 -13.893 1.00 94.38 118 GLY A C 1
ATOM 903 O O . GLY A 1 118 ? 1.263 6.810 -13.468 1.00 94.38 118 GLY A O 1
ATOM 904 N N . GLU A 1 119 ? -0.514 6.059 -14.620 1.00 93.81 119 GLU A N 1
ATOM 905 C CA . GLU A 1 119 ? -1.006 7.345 -15.131 1.00 93.81 119 GLU A CA 1
ATOM 906 C C . GLU A 1 119 ? -1.951 8.031 -14.135 1.00 93.81 119 GLU A C 1
ATOM 908 O O . GLU A 1 119 ? -2.130 9.254 -14.151 1.00 93.81 119 GLU A O 1
ATOM 913 N N . GLY A 1 120 ? -2.467 7.261 -13.176 1.00 93.75 120 GLY A N 1
ATOM 914 C CA . GLY A 1 120 ? -3.374 7.725 -12.138 1.00 93.75 120 GLY A CA 1
ATOM 915 C C . GLY A 1 120 ? -4.803 7.268 -12.280 1.00 93.75 120 GLY A C 1
ATOM 916 O O . GLY A 1 120 ? -5.630 7.664 -11.453 1.00 93.75 120 GLY A O 1
ATOM 917 N N . ASP A 1 121 ? -5.083 6.457 -13.287 1.00 95.69 121 ASP A N 1
ATOM 918 C CA . ASP A 1 121 ? -6.416 5.967 -13.538 1.00 95.69 121 ASP A CA 1
ATOM 919 C C . ASP A 1 121 ? -6.749 4.812 -12.588 1.00 95.69 121 ASP A C 1
ATOM 921 O O . ASP A 1 121 ? -5.866 4.046 -12.181 1.00 95.69 121 ASP A O 1
ATOM 925 N N . PRO A 1 122 ? -8.021 4.672 -12.178 1.00 96.88 122 PRO A N 1
ATOM 926 C CA . PRO A 1 122 ? -8.431 3.575 -11.319 1.00 96.88 122 PRO A CA 1
ATOM 927 C C . PRO A 1 122 ? -8.167 2.216 -11.972 1.00 96.88 122 PRO A C 1
ATOM 929 O O . PRO A 1 122 ? -8.666 1.913 -13.056 1.00 96.88 122 PRO A O 1
ATOM 932 N N . VAL A 1 123 ? -7.449 1.352 -11.261 1.00 96.31 123 VAL A N 1
ATOM 933 C CA . VAL A 1 123 ? -7.276 -0.049 -11.641 1.00 96.31 123 VAL A CA 1
ATOM 934 C C . VAL A 1 123 ? -8.565 -0.810 -11.331 1.00 96.31 123 VAL A C 1
ATOM 936 O O . VAL A 1 123 ? -9.124 -0.704 -10.239 1.00 96.31 123 VAL A O 1
ATOM 939 N N . GLU A 1 124 ? -9.035 -1.620 -12.281 1.00 95.75 124 GLU A N 1
ATOM 940 C CA . GLU A 1 124 ? -10.206 -2.475 -12.068 1.00 95.75 124 GLU A CA 1
ATOM 941 C C . GLU A 1 124 ? -10.008 -3.443 -10.889 1.00 95.75 124 GLU A C 1
ATOM 943 O O . GLU A 1 124 ? -8.959 -4.076 -10.760 1.00 95.75 124 GLU A O 1
ATOM 948 N N . SER A 1 125 ? -11.057 -3.651 -10.087 1.00 94.50 125 SER A N 1
ATOM 949 C CA . SER A 1 125 ? -11.010 -4.498 -8.885 1.00 94.50 125 SER A CA 1
ATOM 950 C C . SER A 1 125 ? -10.618 -5.955 -9.134 1.00 94.50 125 SER A C 1
ATOM 952 O O . SER A 1 125 ? -10.151 -6.6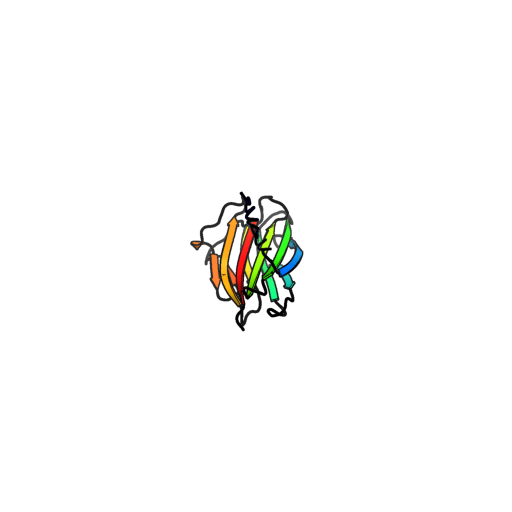19 -8.221 1.00 94.50 125 SER A O 1
ATOM 954 N N . LYS A 1 126 ? -10.743 -6.463 -10.366 1.00 95.75 126 LYS A N 1
ATOM 955 C CA . LYS A 1 126 ? -10.286 -7.815 -10.737 1.00 95.75 126 LYS A CA 1
ATOM 956 C C . LYS A 1 126 ? -8.758 -7.974 -10.731 1.00 95.75 126 LYS A C 1
ATOM 958 O O . LYS A 1 126 ? -8.271 -9.098 -10.790 1.00 95.75 126 LYS A O 1
ATOM 963 N N . ASN A 1 127 ? -8.014 -6.866 -10.719 1.00 96.88 127 ASN A N 1
ATOM 964 C CA . ASN A 1 127 ? -6.552 -6.843 -10.801 1.00 96.88 127 ASN A CA 1
ATOM 965 C C . ASN A 1 127 ? -5.870 -6.789 -9.424 1.00 96.88 127 ASN A C 1
ATOM 967 O O . ASN A 1 127 ? -4.641 -6.789 -9.348 1.00 96.88 127 ASN A O 1
ATOM 971 N N . PHE A 1 128 ? -6.644 -6.771 -8.341 1.00 97.50 128 PHE A N 1
ATOM 972 C CA . PHE A 1 128 ? -6.144 -6.856 -6.976 1.00 97.50 128 PHE A CA 1
ATOM 973 C C . PHE A 1 128 ? -7.081 -7.695 -6.108 1.00 97.50 128 PHE A C 1
ATOM 975 O O . PHE A 1 128 ? -8.243 -7.912 -6.442 1.00 97.50 128 PHE A O 1
ATOM 982 N N . VAL A 1 129 ? -6.563 -8.203 -4.998 1.00 97.75 129 VAL A N 1
ATOM 983 C CA . VAL A 1 129 ? -7.312 -9.019 -4.043 1.00 97.75 129 VAL A CA 1
ATOM 984 C C . VAL A 1 129 ? -7.101 -8.479 -2.634 1.00 97.75 129 VAL A C 1
ATOM 986 O O . VAL A 1 129 ? -6.016 -8.010 -2.291 1.00 97.75 129 VAL A O 1
ATOM 989 N N . MET A 1 130 ? -8.155 -8.537 -1.824 1.00 96.69 130 MET A N 1
ATOM 990 C CA . MET A 1 130 ? -8.102 -8.228 -0.398 1.00 96.69 130 MET A CA 1
ATOM 991 C C . MET A 1 130 ? -8.139 -9.551 0.366 1.00 96.69 130 MET A C 1
ATOM 993 O O . MET A 1 130 ? -9.064 -10.342 0.185 1.00 96.69 130 MET A O 1
ATOM 997 N N . GLU A 1 131 ? -7.124 -9.811 1.185 1.00 95.31 131 GLU A N 1
ATOM 998 C CA . GLU A 1 131 ? -7.020 -11.018 2.002 1.00 95.31 131 GLU A CA 1
ATOM 999 C C . GLU A 1 131 ? -6.667 -10.628 3.436 1.00 95.31 131 GLU A C 1
ATOM 1001 O O . GLU A 1 131 ? -5.548 -10.193 3.717 1.00 95.31 131 GLU A O 1
ATOM 1006 N N . LYS A 1 132 ? -7.620 -10.802 4.360 1.00 94.12 132 LYS A N 1
ATOM 1007 C CA . LYS A 1 132 ? -7.478 -10.364 5.756 1.00 94.12 132 LYS A CA 1
ATOM 1008 C C . LYS A 1 132 ? -7.062 -8.893 5.803 1.00 94.12 132 LYS A C 1
ATOM 1010 O O . LYS A 1 132 ? -7.745 -8.039 5.255 1.00 94.12 132 LYS A O 1
ATOM 1015 N N . ASN A 1 133 ? -5.923 -8.595 6.413 1.00 95.81 133 ASN A N 1
ATOM 1016 C CA . ASN A 1 133 ? -5.383 -7.258 6.571 1.00 95.81 133 ASN A CA 1
ATOM 1017 C C . ASN A 1 133 ? -4.505 -6.804 5.386 1.00 95.81 133 ASN A C 1
ATOM 1019 O O . ASN A 1 133 ? -3.763 -5.831 5.524 1.00 95.81 133 ASN A O 1
ATOM 1023 N N . LYS A 1 134 ? -4.548 -7.511 4.249 1.00 97.56 134 LYS A N 1
ATOM 1024 C CA . LYS A 1 134 ? -3.664 -7.291 3.102 1.00 97.56 134 LYS A CA 1
ATOM 1025 C C . LYS A 1 134 ? -4.418 -6.928 1.831 1.00 97.56 134 LYS A C 1
ATOM 1027 O O . LYS A 1 134 ? -5.470 -7.488 1.535 1.00 97.56 134 LYS A O 1
ATOM 1032 N N . LEU A 1 135 ? -3.799 -6.064 1.040 1.00 98.06 135 LEU A N 1
ATOM 1033 C CA . LEU A 1 135 ? -4.096 -5.798 -0.360 1.00 98.06 135 LEU A CA 1
ATOM 1034 C C . LEU A 1 135 ? -2.926 -6.321 -1.207 1.00 98.06 135 LEU A C 1
ATOM 1036 O O . LEU A 1 135 ? -1.772 -5.943 -0.991 1.00 98.06 135 LEU A O 1
ATOM 1040 N N . LEU A 1 136 ? -3.235 -7.198 -2.158 1.00 98.19 136 LEU A N 1
ATOM 1041 C CA . LEU A 1 136 ? -2.276 -7.917 -2.999 1.00 98.19 136 LEU A CA 1
ATOM 1042 C C . LEU A 1 136 ? -2.652 -7.759 -4.484 1.00 98.19 136 LEU A C 1
ATOM 1044 O O . LEU A 1 136 ? -3.831 -7.570 -4.794 1.00 98.19 136 LEU A O 1
ATOM 1048 N N . PRO A 1 137 ? -1.7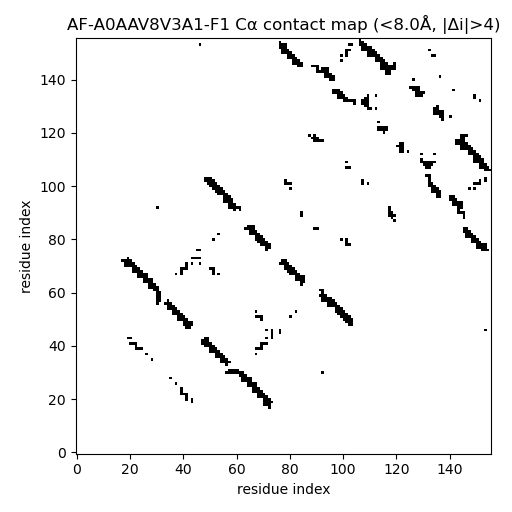06 -7.898 -5.427 1.00 97.56 137 PRO A N 1
ATOM 1049 C CA . PRO A 1 137 ? -2.030 -8.034 -6.840 1.00 97.56 137 PRO A CA 1
ATOM 1050 C C . PRO A 1 137 ? -2.827 -9.316 -7.086 1.00 97.56 137 PRO A C 1
ATOM 1052 O O . PRO A 1 137 ? -2.602 -10.344 -6.442 1.00 97.56 137 PRO A O 1
ATOM 1055 N N . ALA A 1 138 ? -3.726 -9.286 -8.069 1.00 97.19 138 ALA A N 1
ATOM 1056 C CA . ALA A 1 138 ? -4.354 -10.510 -8.545 1.00 97.19 138 ALA A CA 1
ATOM 1057 C C . ALA A 1 138 ? -3.298 -11.459 -9.151 1.00 97.19 138 ALA A C 1
ATOM 1059 O O . ALA A 1 138 ? -2.291 -10.993 -9.698 1.00 97.19 138 ALA A O 1
ATOM 1060 N N . PRO A 1 139 ? -3.507 -12.788 -9.103 1.00 95.38 139 PRO A N 1
ATOM 1061 C CA . PRO A 1 139 ? -2.570 -13.744 -9.681 1.00 95.38 139 PRO A CA 1
ATOM 1062 C C . PRO A 1 139 ? -2.228 -13.422 -11.142 1.00 95.38 139 PRO A C 1
ATOM 1064 O O . PRO A 1 139 ? -3.109 -13.293 -11.989 1.00 95.38 139 PRO A O 1
ATOM 1067 N N . GLY A 1 140 ? -0.931 -13.309 -11.433 1.00 92.19 140 GLY A N 1
ATOM 1068 C CA . GLY A 1 140 ? -0.425 -13.001 -12.773 1.00 92.19 140 GLY A CA 1
ATOM 1069 C C . GLY A 1 140 ? -0.434 -11.517 -13.147 1.00 92.19 140 GLY A C 1
ATOM 1070 O O . GLY A 1 140 ? 0.067 -11.181 -14.221 1.00 92.19 140 GLY A O 1
ATOM 1071 N N . TRP A 1 141 ? -0.942 -10.628 -12.289 1.00 94.38 141 TRP A N 1
ATOM 1072 C CA . TRP A 1 141 ? -0.845 -9.192 -12.522 1.00 94.38 141 TRP A CA 1
ATOM 1073 C C . TRP A 1 141 ? 0.615 -8.733 -12.461 1.00 94.38 141 TRP A C 1
ATOM 1075 O O . TRP A 1 141 ? 1.355 -9.067 -11.536 1.00 94.38 141 TRP A O 1
ATOM 1085 N N . LYS A 1 142 ? 1.006 -7.944 -13.460 1.00 91.50 142 LYS A N 1
ATOM 1086 C CA . LYS A 1 142 ? 2.233 -7.149 -13.498 1.00 91.50 142 LYS A CA 1
ATOM 1087 C C . LYS A 1 142 ? 1.885 -5.833 -14.166 1.00 91.50 142 LYS A C 1
ATOM 1089 O O . LYS A 1 142 ? 1.216 -5.842 -15.200 1.00 91.50 142 LYS A O 1
ATOM 1094 N N . GLY A 1 143 ? 2.335 -4.719 -13.613 1.00 93.94 143 GLY A N 1
ATOM 1095 C CA . GLY A 1 143 ? 1.959 -3.425 -14.161 1.00 93.94 143 GLY A CA 1
ATOM 1096 C C . GLY A 1 143 ? 2.550 -2.251 -13.410 1.00 93.94 143 GLY A C 1
ATOM 1097 O O . GLY A 1 143 ? 3.282 -2.412 -12.438 1.00 93.94 143 GLY A O 1
ATOM 1098 N N . SER A 1 144 ? 2.229 -1.060 -13.891 1.00 94.50 144 SER A N 1
ATOM 1099 C CA . SER A 1 144 ? 2.547 0.181 -13.199 1.00 94.50 144 SER A CA 1
ATOM 1100 C C . SER A 1 144 ? 1.377 0.566 -12.295 1.00 94.50 144 SER A C 1
ATOM 1102 O O . SER A 1 144 ? 0.218 0.434 -12.689 1.00 94.50 144 SER A O 1
ATOM 1104 N N . ALA A 1 145 ? 1.678 1.007 -11.080 1.00 95.19 145 ALA A N 1
ATOM 1105 C CA . ALA A 1 145 ? 0.699 1.502 -10.124 1.00 95.19 145 ALA A CA 1
ATOM 1106 C C . ALA A 1 145 ? 1.348 2.607 -9.309 1.00 95.19 145 ALA A C 1
ATOM 1108 O O . ALA A 1 14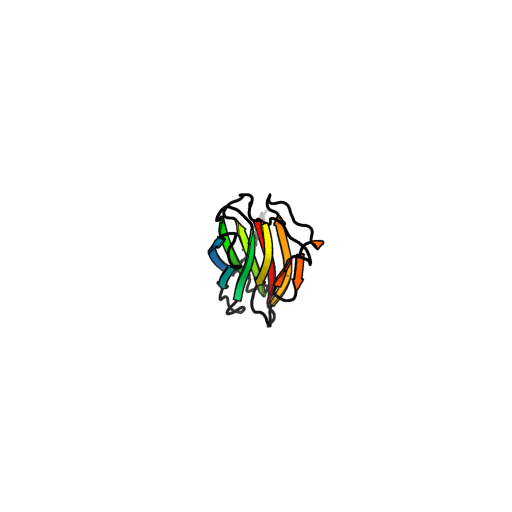5 ? 2.420 2.375 -8.758 1.00 95.19 145 ALA A O 1
ATOM 1109 N N . ARG A 1 146 ? 0.743 3.799 -9.263 1.00 95.81 146 ARG A N 1
ATOM 1110 C CA . ARG A 1 146 ? 1.298 4.971 -8.560 1.00 95.81 146 ARG A CA 1
ATOM 1111 C C . ARG A 1 146 ? 0.703 5.196 -7.178 1.00 95.81 146 ARG A C 1
ATOM 1113 O O . ARG A 1 146 ? 1.243 5.993 -6.414 1.00 95.81 146 ARG A O 1
ATOM 1120 N N . GLU A 1 147 ? -0.408 4.531 -6.872 1.00 97.56 147 GLU A N 1
ATOM 1121 C CA . GLU A 1 147 ? -1.101 4.646 -5.592 1.00 97.56 147 GLU A CA 1
ATOM 1122 C C . GLU A 1 147 ? -1.763 3.322 -5.210 1.00 97.56 147 GLU A C 1
ATOM 1124 O O . GLU A 1 147 ? -2.439 2.698 -6.027 1.00 97.56 147 GLU A O 1
ATOM 1129 N N . PHE A 1 148 ? -1.614 2.938 -3.946 1.00 97.88 148 PHE A N 1
ATOM 1130 C CA . PHE A 1 148 ? -2.288 1.811 -3.318 1.00 97.88 148 PHE A CA 1
ATOM 1131 C C . PHE A 1 148 ? -2.950 2.308 -2.037 1.00 97.88 148 PHE A C 1
ATOM 1133 O O . PHE A 1 148 ? -2.271 2.832 -1.153 1.00 97.88 148 PHE A O 1
ATOM 1140 N N . GLN A 1 149 ? -4.258 2.136 -1.918 1.00 97.56 149 GLN A N 1
ATOM 1141 C CA . GLN A 1 149 ? -5.026 2.540 -0.750 1.00 97.56 149 GLN A CA 1
ATOM 1142 C C . GLN A 1 149 ? -5.789 1.336 -0.204 1.00 97.56 149 GLN A C 1
ATOM 1144 O O . GLN A 1 149 ? -6.525 0.678 -0.937 1.00 97.56 149 GLN A O 1
ATOM 1149 N N . ALA A 1 150 ? -5.620 1.060 1.086 1.00 96.38 150 ALA A N 1
ATOM 1150 C CA . ALA A 1 150 ? -6.322 0.007 1.808 1.00 96.38 150 ALA A CA 1
ATOM 1151 C C . ALA A 1 150 ? -6.967 0.593 3.068 1.00 96.38 150 ALA A C 1
ATOM 1153 O O . ALA A 1 150 ? -6.282 1.161 3.920 1.00 96.38 150 ALA A O 1
ATOM 1154 N N . LEU A 1 151 ? -8.283 0.435 3.183 1.00 96.25 151 LEU A N 1
ATOM 1155 C CA . LEU A 1 151 ? -9.067 0.765 4.365 1.00 96.25 151 LEU A CA 1
ATOM 1156 C C . LEU A 1 151 ? -9.393 -0.530 5.102 1.00 96.25 151 LEU A C 1
ATOM 1158 O O . LEU A 1 151 ? -10.072 -1.404 4.560 1.00 96.25 151 LEU A O 1
ATOM 1162 N N . ALA A 1 152 ? -8.938 -0.633 6.342 1.00 95.38 152 ALA A N 1
ATOM 1163 C CA . ALA A 1 152 ? -9.218 -1.749 7.221 1.00 95.38 152 ALA A CA 1
ATOM 1164 C C . ALA A 1 152 ? -10.081 -1.356 8.414 1.00 95.38 152 ALA A C 1
ATOM 1166 O O . ALA A 1 152 ? -10.044 -0.224 8.899 1.00 95.38 152 ALA A O 1
ATOM 1167 N N . LYS A 1 153 ? -10.845 -2.332 8.897 1.00 93.62 153 LYS A N 1
ATOM 1168 C CA . LYS A 1 153 ? -11.562 -2.277 10.164 1.00 93.62 153 LYS A CA 1
ATOM 1169 C C . LYS A 1 153 ? -10.754 -3.018 11.215 1.00 93.62 153 LYS A C 1
ATOM 1171 O O . LYS A 1 153 ? -10.321 -4.138 10.963 1.00 93.62 153 LYS A O 1
ATOM 1176 N N . TYR A 1 154 ? -10.566 -2.391 12.366 1.00 90.25 154 TYR A N 1
ATOM 1177 C CA . TYR A 1 154 ? -10.005 -3.010 13.557 1.00 90.25 154 TYR A CA 1
ATOM 1178 C C . TYR A 1 154 ? -11.138 -3.593 14.408 1.00 90.25 154 TYR A C 1
ATOM 1180 O O . TYR A 1 154 ? -12.178 -2.953 14.568 1.00 90.25 154 TYR A O 1
ATOM 1188 N N . PHE A 1 155 ? -10.941 -4.789 14.952 1.00 87.00 155 PHE A N 1
ATOM 1189 C CA . PHE A 1 155 ? -11.902 -5.494 15.796 1.00 87.00 155 PHE A CA 1
ATOM 1190 C C . PHE A 1 155 ? -11.324 -5.670 17.208 1.00 87.00 155 PHE A C 1
ATOM 1192 O O . PHE A 1 155 ? -10.159 -6.026 17.364 1.00 87.00 155 PHE A O 1
ATOM 1199 N N . ILE A 1 156 ? -12.132 -5.400 18.236 1.00 75.75 156 ILE A N 1
ATOM 1200 C CA . ILE A 1 156 ? -11.788 -5.576 19.661 1.00 75.75 156 ILE A CA 1
ATOM 1201 C C . ILE A 1 156 ? -12.524 -6.793 20.213 1.00 75.75 156 ILE A C 1
ATOM 1203 O O . ILE A 1 156 ? -13.729 -6.924 19.898 1.00 75.75 156 ILE A O 1
#

Nearest PDB structures (foldseek):
  6o6w-assembly1_A  TM=8.423E-01  e=1.396E-10  Homo sapiens
  6svl-assembly5_N  TM=9.113E-01  e=4.346E-09  Homo sapiens
  6svk-assembly1_A  TM=8.525E-01  e=1.768E-09  Homo sapiens

Foldseek 3Di:
DDDDDDDPPPPPPPPPPCQDDKWKDKDKDDADDDKDKDWTFDQDPVQGTKIWMKIFHKHDDDMFMKMWMWIADNVQQKIKIKIFGPDLAFDRIKTPWMKTFTGDQPFKFFPDKWWAFRNGHTDDPCQWDTDGRMIIGHPPDIGGTGMIMTMMHGHD

Sequence (156 aa):
MISRVVFVICLISLLRSTFGKTNTVRFVIVPGGEGGEAIIPLDTPPIPDSTCVFKFDVYGATTESWFGKISANPETQEIECTIYRAGDQETYLLFNSYEVAVGTADVSEVINAHVKDGEGDPVESKNFVMEKNKLLPAPGWKGSAREFQALAKYFI

Organism: NCBI:txid101924

pLDDT: mean 87.88, std 16.31, range [39.56, 98.5]

Mean predicted aligned error: 7.85 Å